Protein AF-A0A373FN52-F1 (afdb_monomer_lite)

InterPro domains:
  IPR001584 Integrase, catalytic core [PF13683] (5-58)
  IPR012337 Ribonuclease H-like superfamily [SSF53098] (2-65)

Secondary structure (DSSP, 8-state):
---HHHHHHHHHHHHHHIIIIIHHH--SSHHHHHHHHHHHHHHHHHT---GGGTT--HHHHHHHHSHHHHHH--

Organism: Comamonas testosteroni (NCBI:txid285)

Foldseek 3Di:
DDDVVVCPVVVVVVVCCCPVFVVVCVDPDPVVVVVRSVVVVCCQQQPAQDVVQVGDHNVVSVQCPDPVNVVVVD

pLDDT: mean 87.73, std 12.41, range [45.34, 97.25]

Sequence (74 aa):
KGAWRDNVFVERLWRSIKYEEIYLKAYDSVRTARCGIGQYLQFYNSQRPHQAHSQATPDEAYFATLPFAKMQAA

Structure (mmCIF, N/CA/C/O backbone):
data_AF-A0A373FN52-F1
#
_entry.id   AF-A0A373FN52-F1
#
loop_
_atom_site.group_PDB
_atom_site.id
_atom_site.type_symbol
_atom_site.label_atom_id
_atom_site.label_alt_id
_atom_site.label_comp_id
_atom_site.label_asym_id
_atom_site.label_entity_id
_atom_site.label_seq_id
_atom_site.pdbx_PDB_ins_code
_atom_site.Cartn_x
_atom_site.Cartn_y
_atom_site.Cartn_z
_atom_site.occupancy
_atom_site.B_iso_or_equiv
_atom_site.auth_seq_id
_ato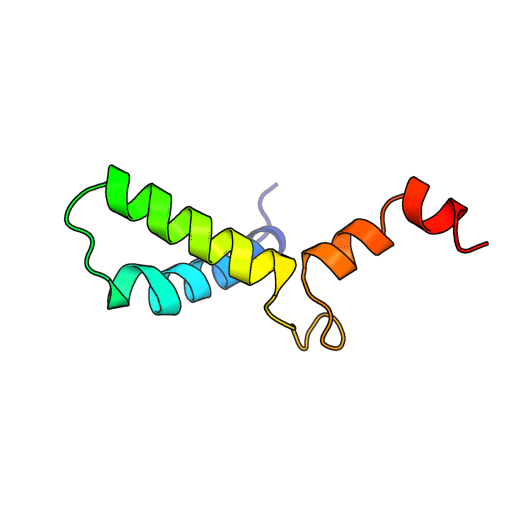m_site.auth_comp_id
_atom_site.auth_asym_id
_atom_site.auth_atom_id
_atom_site.pdbx_PDB_model_num
ATOM 1 N N . LYS A 1 1 ? 1.165 -28.297 -4.601 1.00 56.88 1 LYS A N 1
ATOM 2 C CA . LYS A 1 1 ? 1.186 -26.914 -5.142 1.00 56.88 1 LYS A CA 1
ATOM 3 C C . LYS A 1 1 ? 0.938 -25.985 -3.960 1.00 56.88 1 LYS A C 1
ATOM 5 O O . LYS A 1 1 ? -0.018 -26.238 -3.244 1.00 56.88 1 LYS A O 1
ATOM 10 N N . GLY A 1 2 ? 1.856 -25.063 -3.677 1.00 68.69 2 GLY A N 1
ATOM 11 C CA . GLY A 1 2 ? 1.934 -24.339 -2.401 1.00 68.69 2 GLY A CA 1
ATOM 12 C C . GLY A 1 2 ? 3.389 -24.192 -1.968 1.00 68.69 2 GLY A C 1
ATOM 13 O O . GLY A 1 2 ? 3.795 -24.757 -0.957 1.00 68.69 2 GLY A O 1
ATOM 14 N N . ALA A 1 3 ? 4.206 -23.542 -2.802 1.00 81.69 3 ALA A N 1
ATOM 15 C CA . ALA A 1 3 ? 5.577 -23.241 -2.422 1.00 81.69 3 ALA A CA 1
ATOM 16 C C . ALA A 1 3 ? 5.576 -21.958 -1.585 1.00 81.69 3 ALA A C 1
ATOM 18 O O . ALA A 1 3 ? 4.895 -20.994 -1.920 1.00 81.69 3 ALA A O 1
ATOM 19 N N . TRP A 1 4 ? 6.387 -21.911 -0.529 1.00 82.38 4 TRP A N 1
ATOM 20 C CA . TRP A 1 4 ? 6.572 -20.707 0.294 1.00 82.38 4 TRP A CA 1
ATOM 21 C C . TRP A 1 4 ? 6.934 -19.462 -0.541 1.00 82.38 4 TRP A C 1
ATOM 23 O O . TRP A 1 4 ? 6.580 -18.341 -0.185 1.00 82.38 4 TRP A O 1
ATOM 33 N N . ARG A 1 5 ? 7.591 -19.666 -1.694 1.00 82.81 5 ARG A N 1
ATOM 34 C CA . ARG A 1 5 ? 7.949 -18.612 -2.654 1.00 82.81 5 ARG A CA 1
ATOM 35 C C . ARG A 1 5 ? 6.733 -17.897 -3.236 1.00 82.81 5 ARG A C 1
ATOM 37 O O . ARG A 1 5 ? 6.811 -16.700 -3.472 1.00 82.81 5 ARG A O 1
ATOM 44 N N . ASP A 1 6 ? 5.624 -18.606 -3.424 1.00 83.31 6 ASP A N 1
ATOM 45 C CA . ASP A 1 6 ? 4.393 -18.020 -3.957 1.00 83.31 6 ASP A CA 1
ATOM 46 C C . ASP A 1 6 ? 3.733 -17.100 -2.913 1.00 83.31 6 ASP A C 1
ATOM 48 O O . ASP A 1 6 ? 3.105 -16.103 -3.260 1.00 83.31 6 ASP A O 1
ATOM 52 N N . ASN A 1 7 ? 3.923 -17.395 -1.619 1.00 87.50 7 ASN A N 1
ATOM 53 C CA . ASN A 1 7 ? 3.313 -16.638 -0.526 1.00 87.50 7 ASN A CA 1
ATOM 54 C C . ASN A 1 7 ? 4.147 -15.432 -0.071 1.00 87.50 7 ASN A C 1
ATOM 56 O O . ASN A 1 7 ? 3.605 -14.499 0.515 1.00 87.50 7 ASN A O 1
ATOM 60 N N . VAL A 1 8 ? 5.456 -15.418 -0.350 1.00 89.88 8 VAL A N 1
ATOM 61 C CA . VAL A 1 8 ? 6.379 -14.406 0.197 1.00 89.88 8 VAL A CA 1
ATOM 62 C C . VAL A 1 8 ? 5.976 -12.970 -0.166 1.00 89.88 8 VAL A C 1
ATOM 64 O O . VAL A 1 8 ? 6.145 -12.048 0.633 1.00 89.88 8 VAL A O 1
ATOM 67 N N . PHE A 1 9 ? 5.408 -12.770 -1.359 1.00 85.50 9 PHE A N 1
ATOM 68 C CA . PHE A 1 9 ? 4.936 -11.461 -1.813 1.00 85.50 9 PHE A CA 1
ATOM 69 C C . PHE A 1 9 ? 3.676 -11.028 -1.062 1.00 85.50 9 PHE A C 1
ATOM 71 O O . PHE A 1 9 ? 3.595 -9.893 -0.589 1.00 85.50 9 PHE A O 1
ATOM 78 N N . VAL A 1 10 ? 2.728 -11.953 -0.892 1.00 90.31 10 VAL A N 1
ATOM 79 C CA . VAL A 1 10 ? 1.479 -11.724 -0.158 1.00 90.31 10 VAL A CA 1
ATOM 80 C C . VAL A 1 10 ? 1.768 -11.427 1.313 1.00 90.31 10 VAL A C 1
ATOM 82 O O . VAL A 1 10 ? 1.211 -10.485 1.872 1.00 90.31 10 VAL A O 1
ATOM 85 N N . GLU A 1 11 ? 2.685 -12.167 1.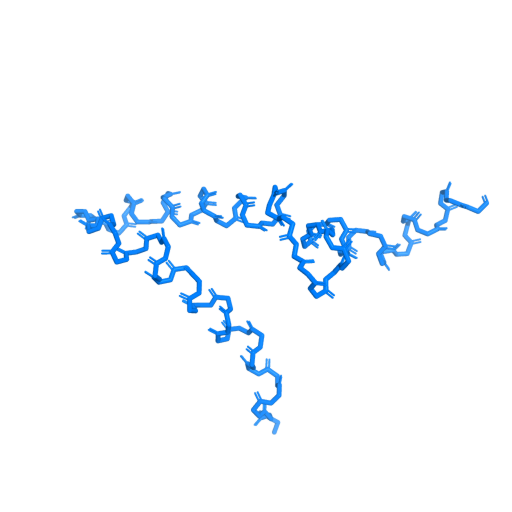935 1.00 94.19 11 GLU A N 1
ATOM 86 C CA . GLU A 1 11 ? 3.107 -11.932 3.319 1.00 94.19 11 GLU A CA 1
ATOM 87 C C . GLU A 1 11 ? 3.772 -10.567 3.501 1.00 94.19 11 GLU A C 1
ATOM 89 O O . GLU A 1 11 ? 3.497 -9.868 4.481 1.00 94.19 11 GLU A O 1
ATOM 94 N N . ARG A 1 12 ? 4.628 -10.155 2.555 1.00 92.44 12 ARG A N 1
ATOM 95 C CA . ARG A 1 12 ? 5.281 -8.842 2.591 1.00 92.44 12 ARG A CA 1
ATOM 96 C C . ARG A 1 12 ? 4.261 -7.711 2.491 1.00 92.44 12 ARG A C 1
ATOM 98 O O . ARG A 1 12 ? 4.321 -6.788 3.303 1.00 92.44 12 ARG A O 1
ATOM 105 N N . LEU A 1 13 ? 3.309 -7.814 1.562 1.00 92.69 13 LEU A N 1
ATOM 106 C CA . LEU A 1 13 ? 2.203 -6.863 1.439 1.00 92.69 13 LEU A CA 1
ATOM 107 C C . LEU A 1 13 ? 1.402 -6.788 2.745 1.00 92.69 13 LEU A C 1
ATOM 109 O O . LEU A 1 13 ? 1.189 -5.706 3.293 1.00 92.69 13 LEU A O 1
ATOM 113 N N . TRP A 1 14 ? 1.023 -7.943 3.297 1.00 95.25 14 TRP A N 1
ATOM 114 C CA . TRP A 1 14 ? 0.270 -8.003 4.548 1.00 95.25 14 TRP A CA 1
ATOM 115 C C . TRP A 1 14 ? 1.032 -7.445 5.745 1.00 95.25 14 TRP A C 1
ATOM 117 O O . TRP A 1 14 ? 0.419 -6.889 6.659 1.00 95.25 14 TRP A O 1
ATOM 127 N N . ARG A 1 15 ? 2.361 -7.568 5.770 1.00 95.88 15 ARG A N 1
ATOM 128 C CA . ARG A 1 15 ? 3.180 -6.921 6.793 1.00 95.88 15 ARG A CA 1
ATOM 129 C C . ARG A 1 15 ? 3.059 -5.401 6.692 1.00 95.88 15 ARG A C 1
ATOM 131 O O . ARG A 1 15 ? 2.737 -4.783 7.700 1.00 95.88 15 ARG A O 1
ATOM 138 N N . SER A 1 16 ? 3.236 -4.810 5.511 1.00 94.81 16 SER A N 1
ATOM 139 C CA . SER A 1 16 ? 3.088 -3.357 5.329 1.00 94.81 16 SER A CA 1
ATOM 140 C C . SER A 1 16 ? 1.703 -2.860 5.746 1.00 94.81 16 SER A C 1
ATOM 142 O O . SER A 1 16 ? 1.616 -1.967 6.582 1.00 94.81 16 SER A O 1
ATOM 144 N N . ILE A 1 17 ? 0.626 -3.504 5.282 1.00 95.50 17 ILE A N 1
ATOM 145 C CA . ILE A 1 17 ? -0.752 -3.109 5.629 1.00 95.50 17 ILE A CA 1
ATOM 146 C C . ILE A 1 17 ? -0.977 -3.135 7.146 1.00 95.50 17 ILE A C 1
ATOM 148 O O . ILE A 1 17 ? -1.556 -2.210 7.716 1.00 95.50 17 ILE A O 1
ATOM 152 N N . LYS A 1 18 ? -0.518 -4.189 7.831 1.00 93.94 18 LYS A N 1
ATOM 153 C CA . LYS A 1 18 ? -0.728 -4.304 9.279 1.00 93.94 18 LYS A CA 1
ATOM 154 C C . LYS A 1 18 ? -0.035 -3.187 10.049 1.00 93.94 18 LYS A C 1
ATOM 156 O O . LYS A 1 18 ? -0.672 -2.560 10.886 1.00 93.94 18 LYS A O 1
ATOM 161 N N . TYR A 1 19 ? 1.240 -2.941 9.765 1.00 95.75 19 TYR A N 1
ATOM 162 C CA . TYR A 1 19 ? 2.039 -1.989 10.538 1.00 95.75 19 TYR A CA 1
ATOM 163 C C . TYR A 1 19 ? 1.771 -0.529 10.177 1.00 95.75 19 TYR A C 1
ATOM 165 O O . TYR A 1 19 ? 1.858 0.325 11.050 1.00 95.75 19 TYR A O 1
ATOM 173 N N . GLU A 1 20 ? 1.461 -0.242 8.916 1.00 94.62 20 GLU A N 1
ATOM 174 C CA . GLU A 1 20 ? 1.322 1.133 8.434 1.00 94.62 20 GLU A CA 1
ATOM 175 C C . GLU A 1 20 ? -0.134 1.630 8.450 1.00 94.62 20 GLU A C 1
ATOM 177 O O . GLU A 1 20 ? -0.354 2.836 8.477 1.00 94.62 20 GLU A O 1
ATOM 182 N N . GLU A 1 21 ? -1.128 0.733 8.467 1.00 94.88 21 GLU A N 1
ATOM 183 C CA . GLU A 1 21 ? -2.551 1.105 8.441 1.00 94.88 21 GLU A CA 1
ATOM 184 C C . GLU A 1 21 ? -3.304 0.563 9.664 1.00 94.88 21 GLU A C 1
ATOM 186 O O . GLU A 1 21 ? -3.821 1.329 10.477 1.00 94.88 21 GLU A O 1
ATOM 191 N N . ILE A 1 22 ? -3.358 -0.763 9.825 1.00 93.69 22 ILE A N 1
ATOM 192 C CA . ILE A 1 22 ? -4.287 -1.405 10.772 1.00 93.69 22 ILE A CA 1
ATOM 193 C C . ILE A 1 22 ? -3.893 -1.141 12.229 1.00 93.69 22 ILE A C 1
ATOM 195 O O . ILE A 1 22 ? -4.738 -0.754 13.034 1.00 93.69 22 ILE A O 1
ATOM 199 N N . TYR A 1 23 ? -2.624 -1.350 12.583 1.00 93.75 23 TYR A N 1
ATOM 200 C CA . TYR A 1 23 ? -2.158 -1.227 13.968 1.00 93.75 23 TYR A CA 1
ATOM 201 C C . TYR A 1 23 ? -2.122 0.221 14.464 1.00 93.75 23 TYR A C 1
ATOM 203 O O . TYR A 1 23 ? -2.162 0.439 15.670 1.00 93.75 23 TYR A O 1
ATOM 211 N N . LEU A 1 24 ? -2.083 1.200 13.556 1.00 92.38 24 LEU A N 1
ATOM 212 C CA . LEU A 1 24 ? -2.072 2.620 13.911 1.00 92.38 24 LEU A CA 1
ATOM 213 C C . LEU A 1 24 ? -3.479 3.200 14.089 1.00 92.38 24 LEU A C 1
ATOM 215 O O . LEU A 1 24 ? -3.655 4.133 14.865 1.00 92.38 24 LEU A O 1
ATOM 219 N N . LYS A 1 25 ? -4.472 2.680 13.357 1.00 89.38 25 LYS A N 1
ATOM 220 C CA . LYS A 1 25 ? -5.788 3.328 13.220 1.00 89.38 25 LYS A CA 1
ATOM 221 C C . LYS A 1 25 ? -6.900 2.736 14.078 1.00 89.38 25 LYS A C 1
ATOM 223 O O . LYS A 1 25 ? -7.962 3.343 14.124 1.00 89.38 25 LYS A O 1
ATOM 228 N N . ALA A 1 26 ? -6.664 1.593 14.731 1.00 85.56 26 ALA A N 1
ATOM 229 C CA . ALA A 1 26 ? -7.561 0.978 15.720 1.00 85.56 26 ALA A CA 1
ATOM 230 C C . ALA A 1 26 ? -9.062 1.113 15.371 1.00 85.56 26 ALA A C 1
ATOM 232 O O . ALA A 1 26 ? -9.846 1.620 16.163 1.00 85.56 26 ALA A O 1
ATOM 233 N N . TYR A 1 27 ? -9.448 0.717 14.153 1.00 92.12 27 TYR A N 1
ATOM 234 C CA . TYR A 1 27 ? -10.772 1.034 13.612 1.00 92.12 27 TYR A CA 1
ATOM 235 C C . TYR A 1 27 ? -11.934 0.541 14.484 1.00 92.12 27 TYR A C 1
ATOM 237 O O . TYR A 1 27 ? -11.985 -0.631 14.855 1.00 92.12 27 TYR A O 1
ATOM 245 N N . ASP A 1 28 ? -12.942 1.398 14.649 1.00 90.38 28 ASP A N 1
ATOM 246 C CA . ASP A 1 28 ? -14.147 1.098 15.438 1.00 90.38 28 ASP A CA 1
ATOM 247 C C . ASP A 1 28 ? -15.083 0.067 14.786 1.00 90.38 28 ASP A C 1
ATOM 249 O O . ASP A 1 28 ? -15.963 -0.496 15.435 1.00 90.38 28 ASP A O 1
ATOM 253 N N . SER A 1 29 ? -14.954 -0.165 13.474 1.00 94.94 29 SER A N 1
ATOM 254 C CA . SER A 1 29 ? -15.825 -1.084 12.741 1.00 94.94 29 SER A CA 1
ATOM 255 C C . SER A 1 29 ? -15.143 -1.701 11.524 1.00 94.94 29 SER A C 1
ATOM 257 O O . SER A 1 29 ? -14.237 -1.132 10.914 1.00 94.94 29 SER A O 1
ATOM 259 N N . VAL A 1 30 ? -15.666 -2.841 11.073 1.00 94.25 30 VAL A N 1
ATOM 260 C CA . VAL A 1 30 ? -15.221 -3.474 9.822 1.00 94.25 30 VAL A CA 1
ATOM 261 C C . VAL A 1 30 ? -15.458 -2.559 8.615 1.00 94.25 30 VAL A C 1
ATOM 263 O O . VAL A 1 30 ? -14.667 -2.559 7.674 1.00 94.25 30 VAL A O 1
ATOM 266 N N . ARG A 1 31 ? -16.526 -1.748 8.620 1.00 96.50 31 ARG A N 1
ATOM 267 C CA . ARG A 1 31 ? -16.827 -0.823 7.516 1.00 96.50 31 ARG A CA 1
ATOM 268 C C . ARG A 1 31 ? -15.758 0.261 7.390 1.00 96.50 31 ARG A C 1
ATOM 270 O O . ARG A 1 31 ? -15.292 0.520 6.281 1.00 96.50 31 ARG A O 1
ATOM 277 N N . THR A 1 32 ? -15.366 0.868 8.508 1.00 95.69 32 THR A N 1
ATOM 278 C CA . THR A 1 32 ? -14.308 1.888 8.535 1.00 95.69 32 THR A CA 1
ATOM 279 C C . THR A 1 32 ? -12.955 1.275 8.184 1.00 95.69 32 THR A C 1
ATOM 281 O O . THR A 1 32 ? -12.254 1.832 7.340 1.00 95.69 32 THR A O 1
ATOM 284 N N . ALA A 1 33 ? -12.656 0.074 8.690 1.00 95.38 33 ALA A N 1
ATOM 285 C CA . ALA A 1 33 ? -11.455 -0.671 8.316 1.00 95.38 33 ALA A CA 1
ATOM 286 C C . ALA A 1 33 ? -11.377 -0.954 6.809 1.00 95.38 33 ALA A C 1
ATOM 288 O O . ALA A 1 33 ? -10.349 -0.710 6.187 1.00 95.38 33 ALA A O 1
ATOM 289 N N . ARG A 1 34 ? -12.469 -1.413 6.181 1.00 96.38 34 ARG A N 1
ATOM 290 C CA . ARG A 1 34 ? -12.504 -1.659 4.727 1.00 96.38 34 ARG A CA 1
ATOM 291 C C . ARG A 1 34 ? -12.228 -0.397 3.918 1.00 96.38 34 ARG A C 1
ATOM 293 O O . ARG A 1 34 ? -11.518 -0.469 2.921 1.00 96.38 34 ARG A O 1
ATOM 300 N N . CYS A 1 35 ? -12.790 0.738 4.331 1.00 96.50 35 CYS A N 1
ATOM 301 C CA . CYS A 1 35 ? -12.560 2.009 3.652 1.00 96.50 35 CYS A CA 1
ATOM 302 C C . CYS A 1 35 ? -11.098 2.457 3.788 1.00 96.50 35 CYS A C 1
ATOM 304 O O . CYS A 1 35 ? -10.466 2.755 2.778 1.00 96.50 35 CYS A O 1
ATOM 306 N N . GLY A 1 36 ? -10.546 2.436 5.005 1.00 96.25 36 GLY A N 1
ATOM 307 C CA . GLY A 1 36 ? -9.162 2.843 5.252 1.00 96.25 36 GLY A CA 1
ATOM 308 C C . GLY A 1 36 ? -8.138 1.926 4.577 1.00 96.25 36 GLY A C 1
ATOM 309 O O . GLY A 1 36 ? -7.269 2.408 3.857 1.00 96.25 36 GLY A O 1
ATOM 310 N N . ILE A 1 37 ? -8.308 0.603 4.678 1.00 96.12 37 ILE A N 1
ATOM 311 C CA . ILE A 1 37 ? -7.463 -0.369 3.964 1.00 96.12 37 ILE A CA 1
ATOM 312 C C . ILE A 1 37 ? -7.566 -0.171 2.446 1.00 96.12 37 ILE A C 1
ATOM 314 O O . ILE A 1 37 ? -6.556 -0.249 1.754 1.00 96.12 37 ILE A O 1
ATOM 318 N N . GLY A 1 38 ? -8.759 0.121 1.917 1.00 96.81 38 GLY A N 1
ATOM 319 C CA . GLY A 1 38 ? -8.942 0.430 0.497 1.00 96.81 38 GLY A CA 1
ATOM 320 C C . GLY A 1 38 ? -8.150 1.663 0.052 1.00 96.81 38 GLY A C 1
ATOM 321 O O . GLY A 1 38 ? -7.452 1.608 -0.958 1.00 96.81 38 GLY A O 1
ATOM 322 N N . GLN A 1 39 ? -8.196 2.744 0.835 1.00 96.81 39 GLN A N 1
ATOM 323 C CA . GLN A 1 39 ? -7.406 3.953 0.573 1.00 96.81 39 GLN A CA 1
ATOM 324 C C . GLN A 1 39 ? -5.901 3.676 0.658 1.00 96.81 39 GLN A C 1
ATOM 326 O O . GLN A 1 39 ? -5.141 4.116 -0.204 1.00 96.81 39 GLN A O 1
ATOM 331 N N . TYR A 1 40 ? -5.471 2.900 1.655 1.00 96.56 40 TYR A N 1
ATOM 332 C CA . TYR A 1 40 ? -4.072 2.508 1.798 1.00 96.56 40 TYR A CA 1
ATOM 333 C C . TYR A 1 40 ? -3.588 1.683 0.601 1.00 96.56 40 TYR A C 1
ATOM 335 O O . TYR A 1 40 ? -2.509 1.943 0.077 1.00 96.56 40 TYR A O 1
ATOM 343 N N . LEU A 1 41 ? -4.384 0.719 0.128 1.00 97.00 41 LEU A N 1
ATOM 344 C CA . LEU A 1 41 ? -4.048 -0.083 -1.052 1.00 97.00 41 LEU A CA 1
ATOM 345 C C . LEU A 1 41 ? -3.944 0.776 -2.314 1.00 97.00 41 LEU A C 1
ATOM 347 O O . LEU A 1 41 ? -3.023 0.579 -3.102 1.00 97.00 41 LEU A O 1
ATOM 351 N N . GLN A 1 42 ? -4.841 1.751 -2.485 1.00 97.25 42 GLN A N 1
ATOM 352 C CA . GLN A 1 42 ? -4.755 2.696 -3.595 1.00 97.25 42 GLN A CA 1
ATOM 353 C C . GLN A 1 42 ? -3.441 3.485 -3.540 1.00 97.25 42 GLN A C 1
ATOM 355 O O . GLN A 1 42 ? -2.723 3.531 -4.531 1.00 97.25 42 GLN A O 1
ATOM 360 N N . PHE A 1 43 ? -3.084 4.038 -2.377 1.00 96.38 43 PHE A N 1
ATOM 361 C CA . PHE A 1 43 ? -1.802 4.717 -2.171 1.00 96.38 43 PHE A CA 1
ATOM 362 C C . PHE A 1 43 ? -0.595 3.799 -2.442 1.00 96.38 43 PHE A C 1
ATOM 364 O O . PHE A 1 43 ? 0.343 4.184 -3.143 1.00 96.38 43 PHE A O 1
ATOM 371 N N . TYR A 1 44 ? -0.620 2.574 -1.915 1.00 95.44 44 TYR A N 1
ATOM 372 C CA . TYR A 1 44 ? 0.462 1.602 -2.062 1.00 95.44 44 TYR A CA 1
ATOM 373 C C . TYR A 1 44 ? 0.737 1.260 -3.532 1.00 95.44 44 TYR A C 1
ATOM 375 O O . TYR A 1 44 ? 1.900 1.116 -3.914 1.00 95.44 44 TYR A O 1
ATOM 383 N N . ASN A 1 45 ? -0.324 1.142 -4.335 1.00 94.94 45 ASN A N 1
ATOM 384 C CA . ASN A 1 45 ? -0.253 0.743 -5.738 1.00 94.94 45 ASN A CA 1
ATOM 385 C C . ASN A 1 45 ? 0.059 1.899 -6.695 1.00 94.94 45 ASN A C 1
ATOM 387 O O . ASN A 1 45 ? 0.813 1.687 -7.640 1.00 94.94 45 ASN A O 1
ATOM 391 N N . SER A 1 46 ? -0.471 3.103 -6.451 1.00 95.19 46 SER A N 1
ATOM 392 C CA . SER A 1 46 ? -0.388 4.200 -7.428 1.00 95.19 46 SER A CA 1
ATOM 393 C C . SER A 1 46 ? 0.592 5.314 -7.072 1.00 95.19 46 SER A C 1
ATOM 395 O O . SER A 1 46 ? 0.906 6.136 -7.927 1.00 95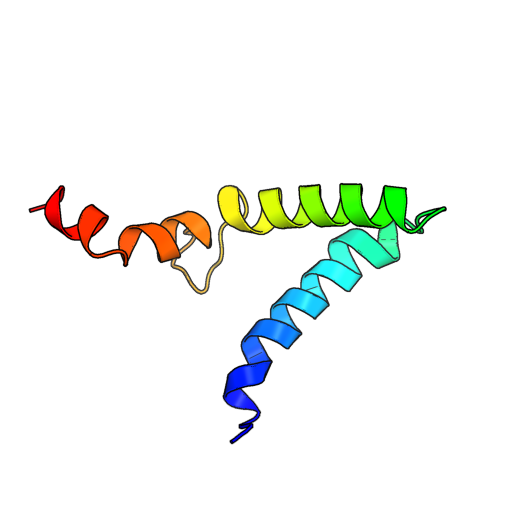.19 46 SER A O 1
ATOM 397 N N . GLN A 1 47 ? 1.056 5.386 -5.820 1.00 94.12 47 GLN A N 1
ATOM 398 C CA . GLN A 1 47 ? 1.850 6.525 -5.339 1.00 94.12 47 GLN A CA 1
ATOM 399 C C . GLN A 1 47 ? 3.144 6.128 -4.637 1.00 94.12 47 GLN A C 1
ATOM 401 O O . GLN A 1 47 ? 4.100 6.899 -4.650 1.00 94.12 47 GLN A O 1
ATOM 406 N N . ARG A 1 4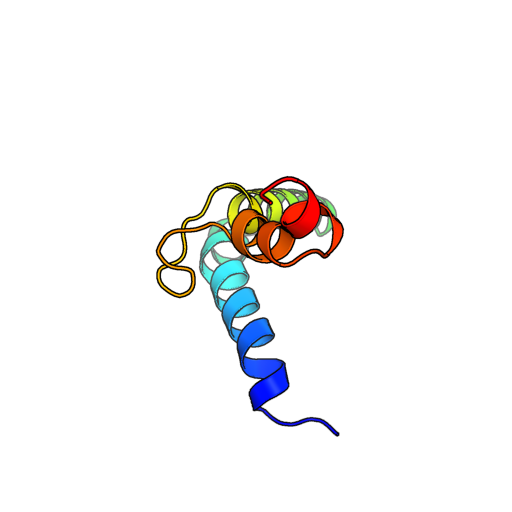8 ? 3.205 4.955 -3.996 1.00 91.94 48 ARG A N 1
ATOM 407 C CA . ARG A 1 48 ? 4.400 4.540 -3.254 1.00 91.94 48 ARG A CA 1
ATOM 408 C C . ARG A 1 48 ? 5.477 4.006 -4.209 1.00 91.94 48 ARG A C 1
ATOM 410 O O . ARG A 1 48 ? 5.248 2.962 -4.817 1.00 91.94 48 ARG A O 1
ATOM 417 N N . PRO A 1 49 ? 6.663 4.635 -4.296 1.00 91.56 49 PRO A N 1
ATOM 418 C CA . PRO A 1 49 ? 7.779 4.084 -5.055 1.00 91.56 49 PRO A CA 1
ATOM 419 C C . PRO A 1 49 ? 8.406 2.899 -4.311 1.00 91.56 49 PRO A C 1
ATOM 421 O O . PRO A 1 49 ? 8.584 2.933 -3.088 1.00 91.56 49 PRO A O 1
ATOM 424 N N . HIS A 1 50 ? 8.772 1.841 -5.042 1.00 90.00 50 HIS A N 1
ATOM 425 C CA . HIS A 1 50 ? 9.399 0.647 -4.463 1.00 90.00 50 HIS A CA 1
ATOM 426 C C . HIS A 1 50 ? 10.796 0.431 -5.031 1.00 90.00 50 HIS A C 1
ATOM 428 O O . HIS A 1 50 ? 10.993 0.346 -6.241 1.00 90.00 50 HIS A O 1
ATOM 434 N N . GLN A 1 51 ? 11.782 0.239 -4.152 1.00 88.62 51 GLN A N 1
ATOM 435 C CA . GLN A 1 51 ? 13.165 -0.054 -4.558 1.00 88.62 51 GLN A CA 1
ATOM 436 C C . GLN A 1 51 ? 13.274 -1.314 -5.428 1.00 88.62 51 GLN A C 1
ATOM 438 O O . GLN A 1 51 ? 14.051 -1.340 -6.376 1.00 88.62 51 GLN A O 1
ATOM 443 N N . ALA A 1 52 ? 12.458 -2.336 -5.147 1.00 85.19 52 ALA A N 1
ATOM 444 C CA . ALA A 1 52 ? 12.408 -3.566 -5.940 1.00 85.19 52 ALA A CA 1
ATOM 445 C C . ALA A 1 52 ? 11.926 -3.346 -7.388 1.00 85.19 52 ALA A C 1
ATOM 447 O O . ALA A 1 52 ? 12.141 -4.206 -8.237 1.00 85.19 52 ALA A O 1
ATOM 448 N N . HIS A 1 53 ? 11.288 -2.206 -7.663 1.00 85.31 53 HIS A N 1
ATOM 449 C CA . HIS A 1 53 ? 10.796 -1.800 -8.977 1.00 85.31 53 HIS A CA 1
ATOM 450 C C . HIS A 1 53 ? 11.551 -0.578 -9.514 1.00 85.31 53 HIS A C 1
ATOM 452 O O . HIS A 1 53 ? 10.996 0.198 -10.281 1.00 85.31 53 HIS A O 1
ATOM 458 N N . SER A 1 54 ? 12.807 -0.368 -9.106 1.00 89.81 54 SER A N 1
ATOM 459 C CA . SER A 1 54 ? 13.609 0.784 -9.550 1.00 89.81 54 SER A CA 1
ATOM 460 C C . SER A 1 54 ? 12.934 2.134 -9.267 1.00 89.81 54 SER A C 1
ATOM 462 O O . SER A 1 54 ? 12.991 3.039 -10.089 1.00 89.81 54 SER A O 1
ATOM 464 N N . GLN A 1 55 ? 12.300 2.263 -8.095 1.00 90.94 55 GLN A N 1
ATOM 465 C CA . GLN A 1 55 ? 11.483 3.417 -7.683 1.00 90.94 55 GLN A CA 1
ATOM 466 C C . GLN A 1 55 ? 10.152 3.581 -8.428 1.00 90.94 55 GLN A C 1
ATOM 468 O O . GLN A 1 55 ? 9.433 4.530 -8.136 1.00 90.94 55 GLN A O 1
ATOM 473 N N . ALA A 1 56 ? 9.770 2.657 -9.309 1.00 91.94 56 ALA A N 1
ATOM 474 C CA . ALA A 1 56 ? 8.420 2.638 -9.854 1.00 91.94 56 ALA A CA 1
ATOM 475 C C . ALA A 1 56 ? 7.399 2.172 -8.803 1.00 91.94 56 ALA A C 1
ATOM 477 O O . ALA A 1 56 ? 7.713 1.453 -7.840 1.00 91.94 56 ALA A O 1
ATOM 478 N N . THR A 1 57 ? 6.159 2.583 -9.010 1.00 94.88 57 THR A N 1
ATOM 479 C CA . THR A 1 57 ? 4.986 2.103 -8.284 1.00 94.88 57 THR A CA 1
ATOM 480 C C . THR A 1 57 ? 4.554 0.723 -8.805 1.00 94.88 57 THR A C 1
ATOM 482 O O . THR A 1 57 ? 4.903 0.339 -9.928 1.00 94.88 57 THR A O 1
ATOM 485 N N . PRO A 1 58 ? 3.808 -0.071 -8.015 1.00 93.75 58 PRO A N 1
ATOM 486 C CA . PRO A 1 58 ? 3.318 -1.369 -8.465 1.00 93.75 58 PRO A CA 1
ATOM 487 C C . PRO A 1 58 ? 2.420 -1.265 -9.701 1.00 93.75 58 PRO A C 1
ATOM 489 O O . PRO A 1 58 ? 2.523 -2.115 -10.584 1.00 93.75 58 PRO A O 1
ATOM 492 N N . ASP A 1 59 ? 1.592 -0.217 -9.791 1.00 94.25 59 ASP A N 1
ATOM 493 C CA . ASP A 1 59 ? 0.760 0.039 -10.967 1.00 94.25 59 ASP A CA 1
ATOM 494 C C . ASP A 1 59 ? 1.634 0.275 -12.203 1.00 94.25 59 ASP A C 1
ATOM 496 O O . ASP A 1 59 ? 1.467 -0.417 -13.206 1.00 94.25 59 ASP A O 1
ATOM 500 N N . GLU A 1 60 ? 2.619 1.175 -12.135 1.00 92.81 60 GLU A N 1
ATOM 501 C CA . GLU A 1 60 ? 3.538 1.435 -13.255 1.00 92.81 60 GLU A CA 1
ATOM 502 C C . GLU A 1 60 ? 4.250 0.160 -13.719 1.00 92.81 60 GLU A C 1
ATOM 504 O O . GLU A 1 60 ? 4.280 -0.139 -14.916 1.00 92.81 60 GLU A O 1
ATOM 509 N N . ALA A 1 61 ? 4.777 -0.625 -12.776 1.00 91.56 61 ALA A N 1
ATOM 510 C CA . ALA A 1 61 ? 5.454 -1.878 -13.084 1.00 91.56 61 ALA A CA 1
ATOM 511 C C . ALA A 1 61 ? 4.509 -2.894 -13.746 1.00 91.56 61 ALA A C 1
ATOM 513 O O . ALA A 1 61 ? 4.884 -3.543 -14.723 1.00 91.56 61 ALA A O 1
ATOM 514 N N . TYR A 1 62 ? 3.277 -3.028 -13.248 1.00 90.81 62 TYR A N 1
ATOM 515 C CA . TYR A 1 62 ? 2.291 -3.949 -13.805 1.00 90.81 62 TYR A CA 1
ATOM 516 C C . TYR A 1 62 ? 1.828 -3.509 -15.198 1.00 90.81 62 TYR A C 1
ATOM 518 O O . TYR A 1 62 ? 1.928 -4.284 -16.154 1.00 90.81 62 TYR A O 1
ATOM 526 N N . PHE A 1 63 ? 1.383 -2.260 -15.349 1.00 91.19 63 PHE A N 1
ATOM 527 C CA . PHE A 1 63 ? 0.854 -1.748 -16.613 1.00 91.19 63 PHE A CA 1
ATOM 528 C C . PHE A 1 63 ? 1.916 -1.724 -17.719 1.00 91.19 63 PHE A C 1
ATOM 530 O O . PHE A 1 63 ? 1.592 -2.077 -18.851 1.00 91.19 63 PHE A O 1
ATOM 537 N N . ALA A 1 64 ? 3.187 -1.445 -17.406 1.00 88.88 64 ALA A N 1
ATOM 538 C CA . ALA A 1 64 ? 4.287 -1.530 -18.374 1.00 88.88 64 ALA A CA 1
ATOM 539 C C . ALA A 1 64 ? 4.515 -2.952 -18.926 1.00 88.88 64 ALA A C 1
ATOM 541 O O . ALA A 1 64 ? 5.051 -3.131 -20.024 1.00 88.88 64 ALA A O 1
ATOM 542 N N . THR A 1 65 ? 4.114 -3.990 -18.185 1.00 86.81 65 THR A N 1
ATOM 543 C CA . THR A 1 65 ? 4.250 -5.384 -18.634 1.00 86.81 65 THR A CA 1
ATOM 544 C C . THR A 1 65 ? 3.080 -5.872 -19.485 1.00 86.81 65 THR A C 1
ATOM 546 O O . THR A 1 65 ? 3.210 -6.916 -20.130 1.00 86.81 65 THR A O 1
ATOM 549 N N . LEU A 1 66 ? 1.967 -5.127 -19.541 1.00 87.69 66 LEU A N 1
ATOM 550 C C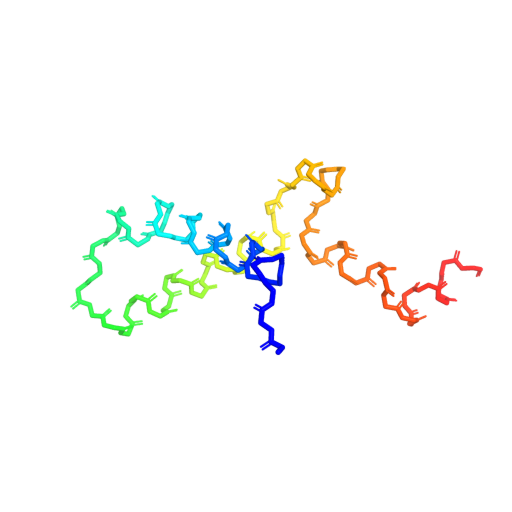A . LEU A 1 66 ? 0.787 -5.541 -20.293 1.00 87.69 66 LEU A CA 1
ATOM 551 C C . LEU A 1 66 ? 1.033 -5.491 -21.814 1.00 87.69 66 LEU A C 1
ATOM 553 O O . LEU A 1 66 ? 1.642 -4.540 -22.312 1.00 87.69 66 LEU A O 1
ATOM 557 N N . PRO A 1 67 ? 0.506 -6.466 -22.582 1.00 78.44 67 PRO A N 1
ATOM 558 C CA . PRO A 1 67 ? 0.740 -6.564 -24.026 1.00 78.44 67 PRO A CA 1
ATOM 559 C C . PRO A 1 67 ? 0.361 -5.297 -24.803 1.00 78.44 67 PRO A C 1
ATOM 561 O O . PRO A 1 67 ? 1.060 -4.909 -25.733 1.00 78.44 67 PRO A O 1
ATOM 564 N N . PHE A 1 68 ? -0.719 -4.626 -24.394 1.00 66.25 68 PHE A N 1
ATOM 565 C CA . PHE A 1 68 ? -1.212 -3.418 -25.055 1.00 66.25 68 PHE A CA 1
ATOM 566 C C . PHE A 1 68 ? -0.330 -2.186 -24.795 1.00 66.25 68 PHE A C 1
ATOM 568 O O . PHE A 1 68 ? -0.164 -1.354 -25.682 1.00 66.25 68 PHE A O 1
ATOM 575 N N . ALA A 1 69 ? 0.288 -2.091 -23.613 1.00 59.62 69 ALA A N 1
ATOM 576 C CA . ALA A 1 69 ? 1.195 -0.996 -23.272 1.00 59.62 69 ALA A CA 1
ATOM 577 C C . ALA A 1 69 ? 2.526 -1.098 -24.036 1.00 59.62 69 ALA A C 1
ATOM 579 O O . ALA A 1 69 ? 3.048 -0.092 -24.506 1.00 59.62 69 ALA A O 1
ATOM 580 N N . LYS A 1 70 ? 3.038 -2.320 -24.244 1.00 55.91 70 LYS A N 1
ATOM 581 C CA . LYS A 1 70 ? 4.254 -2.550 -25.045 1.00 55.91 70 LYS A CA 1
ATOM 582 C C . LYS A 1 70 ? 4.084 -2.217 -26.529 1.00 55.91 70 LYS A C 1
ATOM 584 O O . LYS A 1 70 ? 5.072 -1.925 -27.188 1.00 55.91 70 LYS A O 1
ATOM 589 N N . MET A 1 71 ? 2.855 -2.254 -27.048 1.00 54.31 71 MET A N 1
ATOM 590 C CA . MET A 1 71 ? 2.563 -2.013 -28.465 1.00 54.31 71 MET A CA 1
ATOM 591 C C . MET A 1 71 ? 2.495 -0.519 -28.833 1.00 54.31 71 MET A C 1
ATOM 593 O O . MET A 1 71 ? 2.639 -0.192 -30.002 1.00 54.31 71 MET A O 1
ATOM 597 N N . GLN A 1 72 ? 2.283 0.382 -27.863 1.00 52.84 72 GLN A N 1
ATOM 598 C CA . GLN A 1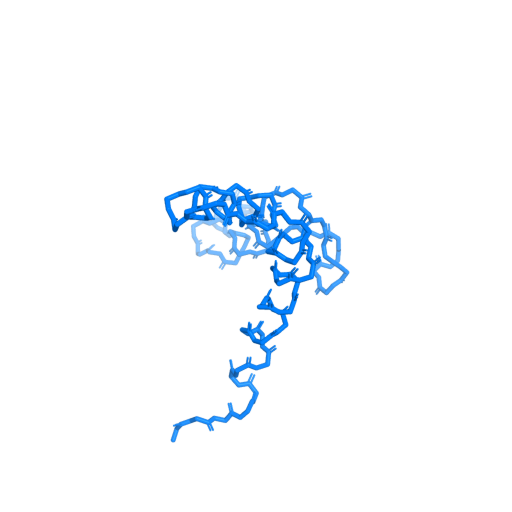 72 ? 2.264 1.842 -28.087 1.00 52.84 72 GLN A CA 1
ATOM 599 C C . GLN A 1 72 ? 3.642 2.505 -27.949 1.00 52.84 72 GLN A C 1
ATOM 601 O O . GLN A 1 72 ? 3.807 3.657 -28.334 1.00 52.84 72 GLN A O 1
ATOM 606 N N . ALA A 1 73 ? 4.618 1.798 -27.376 1.00 52.38 73 ALA A N 1
ATOM 607 C CA . ALA A 1 73 ? 5.975 2.296 -27.163 1.00 52.38 73 ALA A CA 1
ATOM 608 C C . ALA A 1 73 ? 6.971 1.841 -28.253 1.00 52.38 73 ALA A C 1
ATOM 610 O O . ALA A 1 73 ? 8.175 2.024 -28.071 1.00 52.38 73 ALA A O 1
ATOM 611 N N . ALA A 1 74 ? 6.482 1.222 -29.337 1.00 45.34 74 ALA A N 1
ATOM 612 C CA . ALA A 1 74 ? 7.266 0.687 -30.454 1.00 45.34 74 ALA A CA 1
ATOM 613 C C . ALA A 1 74 ? 7.112 1.537 -31.721 1.00 45.34 74 ALA A C 1
ATOM 615 O O . ALA A 1 74 ? 5.977 1.998 -31.981 1.00 45.34 74 ALA A O 1
#

Radius of gyration: 15.48 Å; chains: 1; bounding box: 30×33×46 Å